Protein AF-A0A8C5ST90-F1 (afdb_monomer)

Structure (mmCIF, N/CA/C/O backbone):
data_AF-A0A8C5ST90-F1
#
_entry.id   AF-A0A8C5ST90-F1
#
loop_
_atom_site.group_PDB
_atom_site.id
_atom_site.type_symbol
_atom_site.label_atom_id
_atom_site.label_alt_id
_atom_site.label_comp_id
_atom_site.label_asym_id
_atom_site.label_entity_id
_atom_site.label_seq_id
_atom_site.pdbx_PDB_ins_code
_atom_site.Cartn_x
_atom_site.Cartn_y
_atom_site.Cartn_z
_atom_site.occupancy
_atom_site.B_iso_or_equiv
_atom_site.auth_seq_id
_atom_site.auth_comp_id
_atom_site.auth_asym_id
_atom_site.auth_atom_id
_atom_site.pdbx_PDB_model_num
ATOM 1 N N . ALA A 1 1 ? 6.953 10.277 -16.068 1.00 45.72 1 ALA A N 1
ATOM 2 C CA . ALA A 1 1 ? 5.740 10.597 -15.293 1.00 45.72 1 ALA A CA 1
ATOM 3 C C . ALA A 1 1 ? 5.396 9.363 -14.480 1.00 45.72 1 ALA A C 1
ATOM 5 O O . ALA A 1 1 ? 5.316 8.295 -15.072 1.00 45.72 1 ALA A O 1
ATOM 6 N N . LEU A 1 2 ? 5.301 9.477 -13.156 1.00 61.19 2 LEU A N 1
ATOM 7 C CA . LEU A 1 2 ? 4.827 8.375 -12.318 1.00 61.19 2 LEU A CA 1
ATOM 8 C C . LEU A 1 2 ? 3.315 8.252 -12.521 1.00 61.19 2 LEU A C 1
ATOM 10 O O . LEU A 1 2 ? 2.593 9.230 -12.324 1.00 61.19 2 LEU A O 1
ATOM 14 N N . ILE A 1 3 ? 2.860 7.090 -12.988 1.00 80.94 3 ILE A N 1
ATOM 15 C CA . ILE A 1 3 ? 1.435 6.790 -13.109 1.00 80.94 3 ILE A CA 1
ATOM 16 C C . ILE A 1 3 ? 0.928 6.341 -11.739 1.00 80.94 3 ILE A C 1
ATOM 18 O O . ILE A 1 3 ? 1.506 5.452 -11.115 1.00 80.94 3 ILE A O 1
ATOM 22 N N . GLY A 1 4 ? -0.112 7.006 -11.240 1.00 81.62 4 GLY A N 1
ATOM 23 C CA . GLY A 1 4 ? -0.781 6.574 -10.018 1.00 81.62 4 GLY A CA 1
ATOM 24 C C . GLY A 1 4 ? -1.570 5.297 -10.278 1.00 81.62 4 GLY A C 1
ATOM 25 O O . GLY A 1 4 ? -2.143 5.143 -11.358 1.00 81.62 4 GLY A O 1
ATOM 26 N N . CYS A 1 5 ? -1.599 4.400 -9.300 1.00 88.88 5 CYS A N 1
ATOM 27 C CA . CYS A 1 5 ? -2.421 3.196 -9.378 1.00 88.88 5 CYS A CA 1
ATOM 28 C C . CYS A 1 5 ? -3.923 3.528 -9.404 1.00 88.88 5 CYS A C 1
ATOM 30 O O . CYS A 1 5 ? -4.362 4.580 -8.913 1.00 88.88 5 CYS A O 1
ATOM 32 N N . ILE A 1 6 ? -4.706 2.614 -9.981 1.00 89.19 6 ILE A N 1
ATOM 33 C CA . ILE A 1 6 ? -6.153 2.715 -10.170 1.00 89.19 6 ILE A CA 1
ATOM 34 C C . ILE A 1 6 ? -6.830 3.056 -8.838 1.00 89.19 6 ILE A C 1
ATOM 36 O O . ILE A 1 6 ? -6.520 2.504 -7.780 1.00 89.19 6 ILE A O 1
ATOM 40 N N . SER A 1 7 ? -7.772 3.996 -8.893 1.00 91.81 7 SER A N 1
ATOM 41 C CA . SER A 1 7 ? -8.598 4.339 -7.740 1.00 91.81 7 SER A CA 1
ATOM 42 C C . SER A 1 7 ? -9.618 3.237 -7.451 1.00 91.81 7 SER A C 1
ATOM 44 O O . SER A 1 7 ? -10.233 2.682 -8.361 1.00 91.81 7 SER A O 1
ATOM 46 N N . CYS A 1 8 ? -9.828 2.948 -6.173 1.00 92.44 8 CYS A N 1
ATOM 47 C CA . CYS A 1 8 ? -10.665 1.847 -5.708 1.00 92.44 8 CYS A CA 1
ATOM 48 C C . CYS A 1 8 ? -11.459 2.234 -4.449 1.00 92.44 8 CYS A C 1
ATOM 50 O O . CYS A 1 8 ? -11.298 3.323 -3.886 1.00 92.44 8 CYS A O 1
ATOM 52 N N . GLY A 1 9 ? -12.336 1.333 -4.003 1.00 89.69 9 GLY A N 1
ATOM 53 C CA . GLY A 1 9 ? -13.108 1.521 -2.778 1.00 89.69 9 GLY A CA 1
ATOM 54 C C . GLY A 1 9 ? -14.272 2.510 -2.876 1.00 89.69 9 GLY A C 1
ATOM 55 O O . GLY A 1 9 ? -14.571 3.059 -3.944 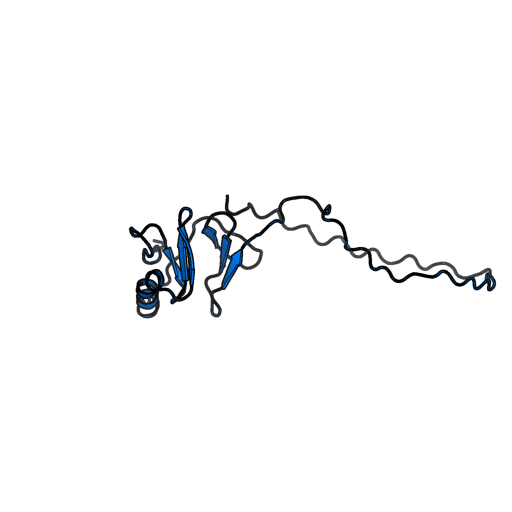1.00 89.69 9 GLY A O 1
ATOM 56 N N . PRO A 1 10 ? -14.975 2.736 -1.753 1.00 88.69 10 PRO A N 1
ATOM 57 C CA . PRO A 1 10 ? -16.155 3.584 -1.712 1.00 88.69 10 PRO A CA 1
ATOM 58 C C . PRO A 1 10 ? -15.818 4.992 -2.200 1.00 88.69 10 PRO A C 1
ATOM 60 O O . PRO A 1 10 ? -14.886 5.633 -1.710 1.00 88.69 10 PRO A O 1
ATOM 63 N N . ARG A 1 11 ? -16.592 5.488 -3.171 1.00 87.69 11 ARG A N 1
ATOM 64 C CA . ARG A 1 11 ? -16.407 6.820 -3.775 1.00 87.69 11 ARG A CA 1
ATOM 65 C C . ARG A 1 11 ? -15.025 7.032 -4.421 1.00 87.69 11 ARG A C 1
ATOM 67 O O . ARG A 1 11 ? -14.632 8.184 -4.585 1.00 87.69 11 ARG A O 1
ATOM 74 N N . ASN A 1 12 ? -14.313 5.960 -4.790 1.00 88.56 12 ASN A N 1
ATOM 75 C CA . ASN A 1 12 ? -12.965 6.004 -5.374 1.00 88.56 12 ASN A CA 1
ATOM 76 C C . ASN A 1 12 ? -11.948 6.764 -4.502 1.00 88.56 12 ASN A C 1
ATOM 78 O O . ASN A 1 12 ? -11.079 7.460 -5.021 1.00 88.56 12 ASN A O 1
ATOM 82 N N . ARG A 1 13 ? -12.094 6.680 -3.172 1.00 88.38 13 ARG A N 1
ATOM 83 C CA . ARG A 1 13 ? -11.202 7.358 -2.213 1.00 88.38 13 ARG A CA 1
ATOM 84 C C . ARG A 1 13 ? -9.961 6.542 -1.837 1.00 88.38 13 ARG A C 1
ATOM 86 O O . ARG A 1 13 ? -9.146 7.025 -1.059 1.00 88.38 13 ARG A O 1
ATOM 93 N N . GLY A 1 14 ? -9.828 5.321 -2.346 1.00 90.25 14 GLY A N 1
ATOM 94 C CA . GLY A 1 14 ? -8.648 4.483 -2.162 1.00 90.25 14 GLY A CA 1
ATOM 95 C C . GLY A 1 14 ? -7.827 4.344 -3.440 1.00 90.25 14 GLY A C 1
ATOM 96 O O . GLY A 1 14 ? -8.272 4.712 -4.528 1.00 90.25 14 GLY A O 1
ATOM 97 N N . HIS A 1 15 ? -6.645 3.760 -3.295 1.00 91.50 15 HIS A N 1
ATOM 98 C CA . HIS A 1 15 ? -5.769 3.338 -4.380 1.00 91.50 15 HIS A CA 1
ATOM 99 C C . HIS A 1 15 ? -5.372 1.876 -4.207 1.00 91.50 15 HIS A C 1
ATOM 101 O O . HIS A 1 15 ? -5.335 1.347 -3.090 1.00 91.50 15 HIS A O 1
ATOM 107 N N . CYS A 1 16 ? -5.098 1.220 -5.326 1.00 90.94 16 CYS A N 1
ATOM 108 C CA . CYS A 1 16 ? -4.712 -0.178 -5.349 1.00 90.94 16 CYS A CA 1
ATOM 109 C C . CYS A 1 16 ? -3.255 -0.361 -4.906 1.00 90.94 16 CYS A C 1
ATOM 111 O O . CYS A 1 16 ? -2.348 0.293 -5.413 1.00 90.94 16 CYS A O 1
ATOM 113 N N . PHE A 1 17 ? -3.031 -1.250 -3.938 1.00 89.12 17 PHE A N 1
ATOM 114 C CA . PHE A 1 17 ? -1.699 -1.657 -3.455 1.00 89.12 17 PHE A CA 1
ATOM 115 C C . PHE A 1 17 ? -1.425 -3.132 -3.798 1.00 89.12 17 PHE A C 1
ATOM 117 O O . PHE A 1 17 ? -0.663 -3.818 -3.117 1.00 89.12 17 PHE A O 1
ATOM 124 N N . GLY A 1 18 ? -2.106 -3.646 -4.820 1.00 87.94 18 GLY A N 1
ATOM 125 C CA . GLY A 1 18 ? -2.056 -5.029 -5.272 1.00 87.94 18 GLY A CA 1
ATOM 126 C C . GLY A 1 18 ? -3.407 -5.477 -5.836 1.00 87.94 18 GLY A C 1
ATOM 127 O O . GLY A 1 18 ? -4.427 -4.837 -5.582 1.00 87.94 18 GLY A O 1
ATOM 128 N N . PRO A 1 19 ? -3.464 -6.620 -6.543 1.00 87.94 19 PRO A N 1
ATOM 129 C CA . PRO A 1 19 ? -4.649 -7.044 -7.297 1.00 87.94 19 PRO A CA 1
ATOM 130 C C . PRO A 1 19 ? -5.892 -7.293 -6.431 1.00 87.94 19 PRO A C 1
ATOM 132 O O . PRO A 1 19 ? -7.005 -7.250 -6.939 1.00 87.94 19 PRO A O 1
ATOM 135 N N . ASN A 1 20 ? -5.713 -7.543 -5.131 1.00 89.88 20 ASN A N 1
ATOM 136 C CA . ASN A 1 20 ? -6.798 -7.769 -4.172 1.00 89.88 20 ASN A CA 1
ATOM 137 C C . ASN A 1 20 ? -6.668 -6.861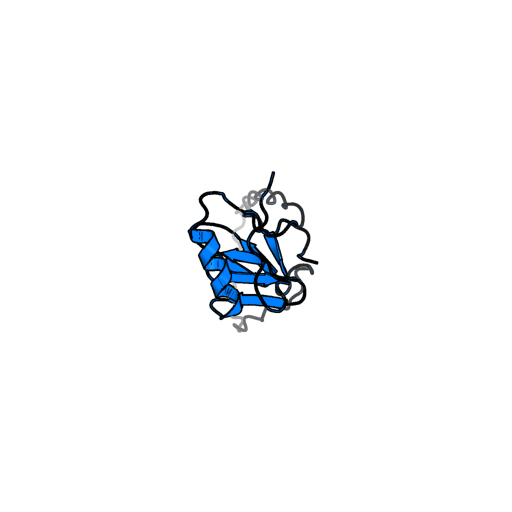 -2.937 1.00 89.88 20 ASN A C 1
ATOM 139 O O . ASN A 1 20 ? -7.101 -7.245 -1.851 1.00 89.88 20 ASN A O 1
ATOM 143 N N . ILE A 1 21 ? -6.021 -5.698 -3.076 1.00 90.00 21 ILE A N 1
ATOM 144 C CA . ILE A 1 21 ? -5.750 -4.776 -1.965 1.00 90.00 21 ILE A CA 1
ATOM 145 C C . ILE A 1 21 ? -6.105 -3.353 -2.384 1.00 90.00 21 ILE A C 1
ATOM 147 O O . ILE A 1 21 ? -5.506 -2.803 -3.305 1.00 90.00 21 ILE A O 1
ATOM 151 N N . CYS A 1 22 ? -7.035 -2.740 -1.659 1.00 91.44 22 CYS A N 1
ATOM 152 C CA . CYS A 1 22 ? -7.432 -1.350 -1.849 1.00 91.44 22 CYS A CA 1
ATOM 153 C C . CYS A 1 22 ? -7.300 -0.596 -0.533 1.00 91.44 22 CYS A C 1
ATOM 155 O O . CYS A 1 22 ? -7.910 -1.005 0.450 1.00 91.44 22 CYS A O 1
ATOM 157 N N . CYS A 1 23 ? -6.566 0.511 -0.506 1.00 91.12 23 CYS A N 1
ATOM 158 C CA . CYS A 1 23 ? -6.368 1.282 0.718 1.00 91.12 23 CYS A CA 1
ATOM 159 C C . CYS A 1 23 ? -6.588 2.774 0.498 1.00 91.12 23 CYS A C 1
ATOM 161 O O . CYS A 1 23 ? -6.239 3.312 -0.551 1.00 91.12 23 CYS A O 1
ATOM 163 N N . GLY A 1 24 ? -7.140 3.449 1.501 1.00 89.06 24 GLY A N 1
ATOM 164 C CA . GLY A 1 24 ? -7.282 4.898 1.527 1.00 89.06 24 GLY A CA 1
ATOM 165 C C . GLY A 1 24 ? -7.251 5.423 2.955 1.00 89.06 24 GLY A C 1
ATOM 166 O O . GLY A 1 24 ? -7.702 4.758 3.882 1.00 89.06 24 GLY A O 1
ATOM 167 N N . GLU A 1 25 ? -6.749 6.640 3.127 1.00 84.75 25 GLU A N 1
ATOM 168 C CA . GLU A 1 25 ? -6.534 7.266 4.436 1.00 84.75 25 GLU A CA 1
ATOM 169 C C . GLU A 1 25 ? -7.797 7.298 5.311 1.00 84.75 25 GLU A C 1
ATOM 171 O O . GLU A 1 25 ? -7.749 6.929 6.479 1.00 84.75 25 GLU A O 1
ATOM 176 N N . GLU A 1 26 ? -8.947 7.633 4.722 1.00 83.81 26 GLU A N 1
ATOM 177 C CA . GLU A 1 26 ? -10.239 7.693 5.423 1.00 83.81 26 GLU A CA 1
ATOM 178 C C . GLU A 1 26 ? -11.001 6.357 5.444 1.00 83.81 26 GLU A C 1
ATOM 180 O O . GLU A 1 26 ? -12.015 6.229 6.128 1.00 83.81 26 GLU A O 1
ATOM 185 N N . LEU A 1 27 ? -10.563 5.382 4.644 1.00 85.12 27 LEU A N 1
ATOM 186 C CA . LEU A 1 27 ? -11.272 4.121 4.417 1.00 85.12 27 LEU A CA 1
ATOM 187 C C . LEU A 1 27 ? -10.636 2.943 5.168 1.00 85.12 27 LEU A C 1
ATOM 189 O O . LEU A 1 27 ? -11.295 1.927 5.376 1.00 85.12 27 LEU A O 1
ATOM 193 N N . GLY A 1 28 ? -9.356 3.059 5.530 1.00 87.06 28 GLY A N 1
ATOM 194 C CA . GLY A 1 28 ? -8.529 1.924 5.924 1.00 87.06 28 GLY A CA 1
ATOM 195 C C . GLY A 1 28 ? -8.104 1.101 4.706 1.00 87.06 28 GLY A C 1
ATOM 196 O O . GLY A 1 28 ? -7.893 1.643 3.620 1.00 87.06 28 GLY A O 1
ATOM 197 N N . CYS A 1 29 ? -7.977 -0.213 4.882 1.00 89.81 29 CYS A N 1
ATOM 198 C CA . CYS A 1 29 ? -7.636 -1.142 3.809 1.00 89.81 29 CYS A CA 1
ATOM 199 C C . CYS A 1 29 ? -8.677 -2.254 3.677 1.00 89.81 29 CYS A C 1
ATOM 201 O O . CYS A 1 29 ? -9.098 -2.861 4.660 1.00 89.81 29 CYS A O 1
ATOM 203 N N . PHE A 1 30 ? -9.025 -2.561 2.435 1.00 89.62 30 PHE A N 1
ATOM 204 C CA . PHE A 1 30 ? -9.867 -3.673 2.035 1.00 89.62 30 PHE A CA 1
ATOM 205 C C . PHE A 1 30 ? -9.023 -4.759 1.371 1.00 89.62 30 PHE A C 1
ATOM 207 O O . PHE A 1 30 ? -8.169 -4.468 0.528 1.00 89.62 30 PHE A O 1
ATOM 214 N N . PHE A 1 31 ? -9.300 -6.014 1.724 1.00 90.44 31 PHE A N 1
ATOM 215 C CA . PHE A 1 31 ? -8.583 -7.189 1.234 1.00 90.44 31 PHE A CA 1
ATOM 216 C C . PHE A 1 31 ? -9.575 -8.188 0.642 1.00 90.44 31 PHE A C 1
ATOM 218 O O . PHE A 1 31 ? -10.421 -8.714 1.362 1.00 90.44 31 PHE A O 1
ATOM 225 N N . GLY A 1 32 ? -9.481 -8.451 -0.662 1.00 88.56 32 GLY A N 1
ATOM 226 C CA . GLY A 1 32 ? -10.319 -9.445 -1.342 1.00 88.56 32 GLY A CA 1
ATOM 227 C C . GLY A 1 32 ? -11.826 -9.166 -1.281 1.00 88.56 32 GLY A C 1
ATOM 228 O O . GLY A 1 32 ? -12.625 -10.099 -1.314 1.00 88.56 32 GLY A O 1
ATOM 229 N N . THR A 1 33 ? -12.224 -7.898 -1.167 1.00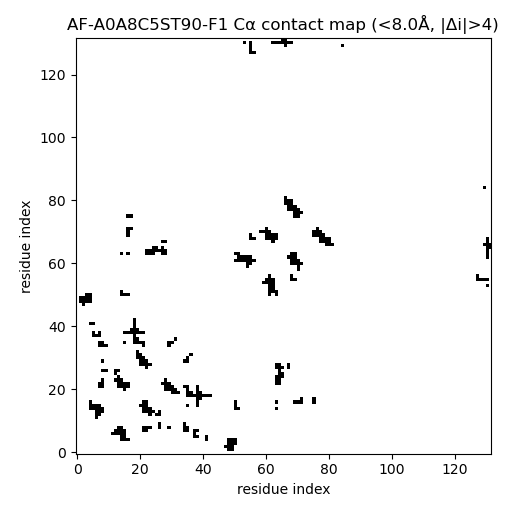 89.38 33 THR A N 1
ATOM 230 C CA . THR A 1 33 ? -13.633 -7.478 -1.154 1.00 89.38 33 THR A CA 1
ATOM 231 C C . THR A 1 33 ? -14.062 -6.929 -2.518 1.00 89.38 33 THR A C 1
ATOM 233 O O . THR A 1 33 ? -13.237 -6.769 -3.424 1.00 89.38 33 THR A O 1
ATOM 236 N N . ALA A 1 34 ? -15.348 -6.593 -2.675 1.00 89.56 34 ALA A N 1
ATOM 237 C CA . ALA A 1 34 ? -15.883 -6.017 -3.913 1.00 89.56 34 ALA A CA 1
ATOM 238 C C . ALA A 1 34 ? -15.143 -4.727 -4.324 1.00 89.56 34 ALA A C 1
ATOM 240 O O . ALA A 1 34 ? -14.914 -4.478 -5.506 1.00 89.56 34 ALA A O 1
ATOM 241 N N . GLU A 1 35 ? -14.692 -3.952 -3.339 1.00 87.94 35 GLU A N 1
ATOM 242 C CA . GLU A 1 35 ? -13.907 -2.726 -3.492 1.00 87.94 35 GLU A CA 1
ATOM 243 C C . GLU A 1 35 ? -12.555 -2.953 -4.181 1.00 87.94 35 GLU A C 1
ATOM 245 O O . GLU A 1 35 ? -12.032 -2.038 -4.818 1.00 87.94 35 GLU A O 1
ATOM 250 N N . THR A 1 36 ? -11.998 -4.163 -4.065 1.00 90.75 36 THR A N 1
ATOM 251 C CA . THR A 1 36 ? -10.690 -4.532 -4.623 1.00 90.75 36 THR A CA 1
ATOM 252 C C . THR A 1 36 ? -10.764 -5.099 -6.038 1.00 90.75 36 THR A C 1
ATOM 254 O O . THR A 1 36 ? -9.733 -5.215 -6.691 1.00 90.75 36 THR A O 1
ATOM 257 N N . LEU A 1 37 ? -11.962 -5.389 -6.564 1.00 90.31 37 LEU A N 1
ATOM 258 C CA . LEU A 1 37 ? -12.123 -5.978 -7.902 1.00 90.31 37 LEU A CA 1
ATOM 259 C C . LEU A 1 37 ? -11.532 -5.096 -9.009 1.00 90.31 37 LEU A C 1
ATOM 261 O O . LEU A 1 37 ? -10.983 -5.608 -9.981 1.00 90.31 37 LEU A O 1
ATOM 265 N N . ARG A 1 38 ? -11.583 -3.768 -8.840 1.00 89.50 38 ARG A N 1
ATOM 266 C CA . ARG A 1 38 ? -10.958 -2.817 -9.774 1.00 89.50 38 ARG A CA 1
ATOM 267 C C . ARG A 1 38 ? -9.436 -2.942 -9.819 1.00 89.50 38 ARG A C 1
ATOM 269 O O . ARG A 1 38 ? -8.850 -2.656 -10.854 1.00 89.50 38 ARG A O 1
ATOM 276 N N . CYS A 1 39 ? -8.803 -3.393 -8.739 1.00 90.25 39 CYS A N 1
ATOM 277 C CA . CYS A 1 39 ? -7.350 -3.522 -8.663 1.00 90.25 39 CYS A CA 1
ATOM 278 C C . CYS A 1 39 ? -6.807 -4.686 -9.496 1.00 90.25 39 CYS A C 1
ATOM 280 O O . CYS A 1 39 ? -5.647 -4.669 -9.890 1.00 90.25 39 CYS A O 1
ATOM 282 N N . GLN A 1 40 ? -7.639 -5.672 -9.842 1.00 90.06 40 GLN A N 1
ATOM 283 C CA . GLN A 1 40 ? -7.239 -6.732 -10.773 1.00 90.06 40 GLN A CA 1
ATOM 284 C C . GLN A 1 40 ? -6.978 -6.193 -12.181 1.00 90.06 40 GLN A C 1
ATOM 286 O O . GLN A 1 40 ? -6.195 -6.780 -12.924 1.00 90.06 40 GLN A O 1
ATOM 291 N N . GLU A 1 41 ? -7.593 -5.063 -12.537 1.00 88.44 41 GLU A N 1
ATOM 292 C CA . GLU A 1 41 ? -7.388 -4.420 -13.833 1.00 88.44 41 GLU A CA 1
ATOM 293 C C . GLU A 1 41 ? -5.939 -3.934 -14.004 1.00 88.44 41 GLU A C 1
ATOM 295 O O . GLU A 1 41 ? -5.407 -3.961 -15.112 1.00 88.44 41 GLU A O 1
ATOM 300 N N . GLU A 1 42 ? -5.246 -3.619 -12.904 1.00 85.75 42 GLU A N 1
ATOM 301 C CA . GLU A 1 42 ? -3.822 -3.259 -12.928 1.00 85.75 42 GLU A CA 1
ATOM 302 C C . GLU A 1 42 ? -2.918 -4.402 -13.376 1.00 85.75 42 GLU A C 1
ATOM 304 O O . GLU A 1 42 ? -1.873 -4.155 -13.967 1.00 85.75 42 GLU A O 1
ATOM 309 N N . ASN A 1 43 ? -3.330 -5.655 -13.169 1.00 83.81 43 ASN A N 1
ATOM 310 C CA . ASN A 1 43 ? -2.557 -6.819 -13.595 1.00 83.81 43 ASN A CA 1
ATOM 311 C C . ASN A 1 43 ? -2.458 -6.934 -15.129 1.00 83.81 43 ASN A C 1
ATOM 313 O O . ASN A 1 43 ? -1.603 -7.647 -15.648 1.00 83.81 43 ASN A O 1
ATOM 317 N N . PHE A 1 44 ? -3.337 -6.241 -15.859 1.00 84.69 44 PHE A N 1
ATOM 318 C CA . PHE A 1 44 ? -3.332 -6.194 -17.320 1.00 84.69 44 PHE A CA 1
ATOM 319 C C . PHE A 1 44 ? -2.612 -4.959 -17.872 1.00 84.69 44 PHE A C 1
ATOM 321 O O . PHE A 1 44 ? -2.440 -4.844 -19.088 1.00 84.69 44 PHE A O 1
ATOM 328 N N . LEU A 1 45 ? -2.176 -4.038 -17.006 1.00 81.19 45 LEU A N 1
ATOM 329 C CA . LEU A 1 45 ? -1.434 -2.854 -17.414 1.00 81.19 45 LEU A CA 1
ATOM 330 C C . LEU A 1 45 ? 0.068 -3.180 -17.469 1.00 81.19 45 LEU A C 1
ATOM 332 O O . LEU A 1 45 ? 0.659 -3.541 -16.455 1.00 81.19 45 LEU A O 1
ATOM 336 N N . PRO A 1 46 ? 0.731 -3.024 -18.631 1.00 77.81 46 PRO A N 1
ATOM 337 C CA . PRO A 1 46 ? 2.159 -3.324 -18.763 1.00 77.81 46 PRO A CA 1
ATOM 338 C C . PRO A 1 46 ? 3.056 -2.302 -18.046 1.00 77.81 46 PRO A C 1
ATOM 340 O O . PRO A 1 46 ? 4.253 -2.532 -17.886 1.00 77.81 46 PRO A O 1
ATOM 343 N N . THR A 1 47 ? 2.505 -1.153 -17.646 1.00 78.56 47 THR A N 1
ATOM 344 C CA . THR A 1 47 ? 3.235 -0.079 -16.970 1.00 78.56 47 THR A CA 1
ATOM 345 C C . THR A 1 47 ? 3.091 -0.184 -15.453 1.00 78.56 47 THR A C 1
ATOM 347 O O . THR A 1 47 ? 1.956 -0.162 -14.972 1.00 78.56 47 THR A O 1
ATOM 350 N N . PRO A 1 48 ? 4.199 -0.214 -14.690 1.00 78.31 48 PRO A N 1
ATOM 351 C CA . PRO A 1 48 ? 4.133 -0.196 -13.236 1.00 78.31 48 PRO A CA 1
ATOM 352 C C . PRO A 1 48 ? 3.545 1.131 -12.750 1.00 78.31 48 PRO A C 1
ATOM 354 O O . PRO A 1 48 ? 3.939 2.201 -13.222 1.00 78.31 48 PRO A O 1
ATOM 357 N N . CYS A 1 49 ? 2.616 1.049 -11.804 1.00 84.44 49 CYS A N 1
ATOM 358 C CA . CYS A 1 49 ? 2.044 2.193 -11.111 1.00 84.44 49 CYS A CA 1
ATOM 359 C C . CYS A 1 49 ? 2.631 2.323 -9.705 1.00 84.44 49 CYS A C 1
ATOM 361 O O . CYS A 1 49 ? 3.149 1.355 -9.144 1.00 84.44 49 CYS A O 1
ATOM 363 N N . GLU A 1 50 ? 2.537 3.521 -9.134 1.00 82.19 50 GLU A N 1
ATOM 364 C CA . GLU A 1 50 ? 2.945 3.768 -7.756 1.00 82.19 50 GLU A CA 1
ATOM 365 C C . GLU A 1 50 ? 1.765 4.250 -6.916 1.00 82.19 50 GLU A C 1
ATOM 367 O O . GLU A 1 50 ? 0.994 5.131 -7.313 1.00 82.19 50 GLU A O 1
ATOM 372 N N . SER A 1 51 ? 1.642 3.638 -5.741 1.00 79.62 51 SER A N 1
ATOM 373 C CA . SER A 1 51 ? 0.598 3.893 -4.758 1.00 79.62 51 SER A CA 1
ATOM 374 C C . SER A 1 51 ? 1.216 4.380 -3.460 1.00 79.62 51 SER A C 1
ATOM 376 O O . SER A 1 51 ? 2.169 3.796 -2.949 1.00 79.62 51 SER A O 1
ATOM 378 N N . GLY A 1 52 ? 0.635 5.443 -2.902 1.00 78.12 52 GLY A N 1
ATOM 379 C CA . GLY A 1 52 ? 1.164 6.113 -1.718 1.00 78.12 52 GLY A CA 1
ATOM 380 C C . GLY A 1 52 ? 2.366 7.010 -2.037 1.00 78.12 52 GLY A C 1
ATOM 381 O O . GLY A 1 52 ? 3.154 6.756 -2.938 1.00 78.12 52 GLY A O 1
ATOM 382 N N . ARG A 1 53 ? 2.490 8.121 -1.305 1.00 73.38 53 ARG A N 1
ATOM 383 C CA . ARG A 1 53 ? 3.577 9.108 -1.498 1.00 73.38 53 ARG A CA 1
ATOM 384 C C . ARG A 1 53 ? 4.614 9.088 -0.381 1.00 73.38 53 ARG A C 1
ATOM 386 O O . ARG A 1 53 ? 5.663 9.714 -0.498 1.00 73.38 53 ARG A O 1
ATOM 393 N N . LYS A 1 54 ? 4.289 8.424 0.728 1.00 82.81 54 LYS A N 1
ATOM 394 C CA . LYS A 1 54 ? 5.077 8.436 1.957 1.00 82.81 54 LYS A CA 1
ATOM 395 C C . LYS A 1 54 ? 5.660 7.041 2.172 1.00 82.81 54 LYS A C 1
ATOM 397 O O . LYS A 1 54 ? 4.883 6.117 2.408 1.00 82.81 54 LYS A O 1
ATOM 402 N N . PRO A 1 55 ? 6.984 6.861 2.050 1.00 83.19 55 PRO A N 1
ATOM 403 C CA . PRO A 1 55 ? 7.608 5.569 2.286 1.00 83.19 55 PRO A CA 1
ATOM 404 C C . PRO A 1 55 ? 7.523 5.189 3.769 1.00 83.19 55 PRO A C 1
ATOM 406 O O . PRO A 1 55 ? 7.603 6.045 4.651 1.00 83.19 55 PRO A O 1
ATOM 409 N N . CYS A 1 56 ? 7.389 3.897 4.041 1.00 84.56 56 CYS A N 1
ATOM 410 C CA . CYS A 1 56 ? 7.340 3.300 5.369 1.00 84.56 56 CYS A CA 1
ATOM 411 C C . CYS A 1 56 ? 8.004 1.914 5.356 1.00 84.56 56 CYS A C 1
ATOM 413 O O . CYS A 1 56 ? 8.020 1.208 4.348 1.00 84.56 56 CYS A O 1
ATOM 415 N N . GLY A 1 57 ? 8.541 1.478 6.494 1.00 77.25 57 GLY A N 1
ATOM 416 C CA . GLY A 1 57 ? 9.239 0.193 6.588 1.00 77.25 57 GLY A CA 1
ATOM 417 C C . GLY A 1 57 ? 10.647 0.208 5.965 1.00 77.25 57 GLY A C 1
ATOM 418 O O . GLY A 1 57 ? 10.995 1.041 5.135 1.00 77.25 57 GLY A O 1
ATOM 419 N N . GLY A 1 58 ? 11.513 -0.719 6.389 1.00 67.12 58 GLY A N 1
ATOM 420 C CA . GLY A 1 58 ? 12.881 -0.869 5.856 1.00 67.12 58 GLY A CA 1
ATOM 421 C C . GLY A 1 58 ? 12.968 -1.469 4.449 1.00 67.12 58 GLY A C 1
ATOM 422 O O . GLY A 1 58 ? 14.039 -1.456 3.859 1.00 67.12 58 GLY A O 1
ATOM 423 N N . ASN A 1 59 ? 11.852 -1.974 3.913 1.00 70.19 59 ASN A N 1
ATOM 424 C CA . ASN A 1 59 ? 11.804 -2.775 2.684 1.00 70.19 59 ASN A CA 1
ATOM 425 C C . ASN A 1 59 ? 11.136 -2.048 1.502 1.00 70.19 59 ASN A C 1
ATOM 427 O O . ASN A 1 59 ? 10.656 -2.711 0.591 1.00 70.19 59 ASN A O 1
ATOM 431 N N . GLY A 1 60 ? 11.061 -0.712 1.525 1.00 77.06 60 GLY A N 1
ATOM 432 C CA . GLY A 1 60 ? 10.443 0.056 0.437 1.00 77.06 60 GLY A CA 1
ATOM 433 C C . GLY A 1 60 ? 8.916 -0.046 0.392 1.00 77.06 60 GLY A C 1
ATOM 434 O O . GLY A 1 60 ? 8.350 -0.095 -0.690 1.00 77.06 60 GLY A O 1
ATOM 435 N N . GLY A 1 61 ? 8.258 -0.102 1.556 1.00 84.56 61 GLY A N 1
ATOM 436 C CA . GLY A 1 61 ? 6.801 0.006 1.641 1.00 84.56 61 GLY A CA 1
ATOM 437 C C . GLY A 1 61 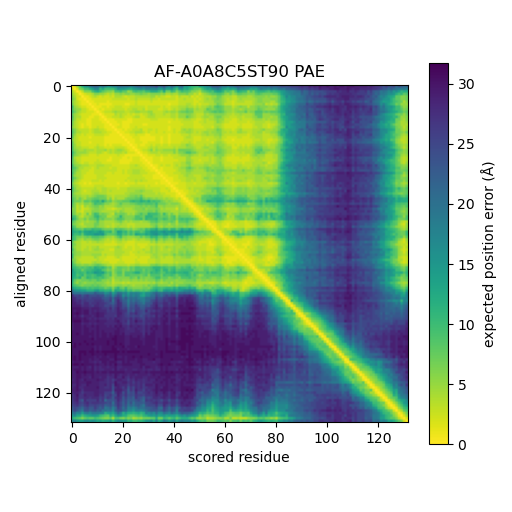? 6.330 1.458 1.561 1.00 84.56 61 GLY A C 1
ATOM 438 O O . GLY A 1 61 ? 7.117 2.395 1.709 1.00 84.56 61 GLY A O 1
ATOM 439 N N . MET A 1 62 ? 5.031 1.646 1.351 1.00 86.44 62 MET A N 1
ATOM 440 C CA . MET A 1 62 ? 4.363 2.937 1.231 1.00 86.44 62 MET A CA 1
ATOM 441 C C . MET A 1 62 ? 3.137 2.981 2.141 1.00 86.44 62 MET A C 1
ATOM 443 O O . MET A 1 62 ? 2.424 1.993 2.333 1.00 86.44 62 MET A O 1
ATOM 447 N N . CYS A 1 63 ? 2.903 4.146 2.735 1.00 87.00 63 CYS A N 1
ATOM 448 C CA . CYS A 1 63 ? 1.748 4.386 3.580 1.00 87.00 63 CYS A CA 1
ATOM 449 C C . CYS A 1 63 ? 0.473 4.336 2.747 1.00 87.00 63 CYS A C 1
ATOM 451 O O . CYS A 1 63 ? 0.324 5.090 1.782 1.00 87.00 63 CYS A O 1
ATOM 453 N N . ALA A 1 64 ? -0.433 3.456 3.153 1.00 87.88 64 ALA A N 1
ATOM 454 C CA . ALA A 1 64 ? -1.664 3.173 2.431 1.00 87.88 64 ALA A CA 1
ATOM 455 C C . ALA A 1 64 ? -2.898 3.747 3.138 1.00 87.88 64 ALA A C 1
ATOM 457 O O . ALA A 1 64 ? -3.842 4.189 2.487 1.00 87.88 64 ALA A O 1
ATOM 458 N N . ALA A 1 65 ? -2.855 3.787 4.470 1.00 86.38 65 ALA A N 1
ATOM 459 C CA . ALA A 1 65 ? -3.816 4.470 5.323 1.00 86.38 65 ALA A CA 1
ATOM 460 C C . ALA A 1 65 ? -3.138 4.888 6.639 1.00 86.38 65 ALA A C 1
ATOM 462 O O . ALA A 1 65 ? -1.963 4.572 6.867 1.00 86.38 65 ALA A O 1
ATOM 463 N N . SER A 1 66 ? -3.865 5.582 7.517 1.00 84.38 66 SER A N 1
ATOM 464 C CA . SER A 1 66 ? -3.354 5.971 8.833 1.00 84.38 66 SER A CA 1
ATOM 465 C C . SER A 1 66 ? -2.927 4.737 9.632 1.00 84.38 66 SER A C 1
ATOM 467 O O . SER A 1 66 ? -3.718 3.837 9.894 1.00 84.38 66 SER A O 1
ATOM 469 N N . GLY A 1 67 ? -1.646 4.674 9.988 1.00 84.12 67 GLY A N 1
ATOM 470 C CA . GLY A 1 67 ? -1.055 3.534 10.680 1.00 84.12 67 GLY A CA 1
ATOM 471 C C . GLY A 1 67 ? -0.895 2.267 9.834 1.00 84.12 67 GLY A C 1
ATOM 472 O O . GLY A 1 67 ? -0.503 1.255 10.396 1.00 84.12 67 GLY A O 1
ATOM 473 N N . ILE A 1 68 ? -1.131 2.275 8.516 1.00 85.50 68 ILE A N 1
ATOM 474 C CA . ILE A 1 68 ? -0.991 1.077 7.668 1.00 85.50 68 ILE A CA 1
ATOM 475 C C . ILE A 1 68 ? 0.116 1.269 6.632 1.00 85.50 68 ILE A C 1
ATOM 477 O O . ILE A 1 68 ? 0.082 2.191 5.815 1.00 85.50 68 ILE A O 1
ATOM 481 N N . CYS A 1 69 ? 1.083 0.351 6.646 1.00 86.94 69 CYS A N 1
ATOM 482 C CA . CYS A 1 69 ? 2.193 0.309 5.703 1.00 86.94 69 CYS A CA 1
ATOM 483 C C . CYS A 1 69 ? 2.046 -0.889 4.761 1.00 86.94 69 CYS A C 1
ATOM 485 O O . CYS A 1 69 ? 2.035 -2.032 5.228 1.00 86.94 69 CYS A O 1
ATOM 487 N N . CYS A 1 70 ? 1.964 -0.639 3.454 1.00 86.56 70 CYS A N 1
ATOM 488 C CA . CYS A 1 70 ? 1.807 -1.672 2.432 1.00 86.56 70 CYS A CA 1
ATOM 489 C C . CYS A 1 70 ? 3.013 -1.722 1.499 1.00 86.56 70 CYS A C 1
ATOM 491 O O . CYS A 1 70 ? 3.560 -0.692 1.122 1.00 86.56 70 CYS A O 1
ATOM 493 N N . ASN A 1 71 ? 3.427 -2.923 1.109 1.00 82.19 71 ASN A N 1
ATOM 494 C CA . ASN A 1 71 ? 4.493 -3.130 0.136 1.00 82.19 71 ASN A CA 1
ATOM 495 C C . ASN A 1 71 ? 3.927 -3.640 -1.191 1.00 82.19 71 ASN A C 1
ATOM 497 O O . ASN A 1 71 ? 3.125 -4.577 -1.189 1.00 82.19 71 ASN A O 1
ATOM 501 N N . HIS A 1 72 ? 4.402 -3.073 -2.302 1.00 72.75 72 HIS A N 1
ATOM 502 C CA . HIS A 1 72 ? 4.096 -3.535 -3.652 1.00 72.75 72 HIS A CA 1
ATOM 503 C C . HIS A 1 72 ? 5.265 -4.397 -4.152 1.00 72.75 72 HIS A C 1
ATOM 505 O O . HIS A 1 72 ? 6.371 -3.913 -4.365 1.00 72.75 72 HIS A O 1
ATOM 511 N N . GLY A 1 73 ? 5.057 -5.707 -4.273 1.00 68.38 73 GLY A N 1
ATOM 512 C CA . GLY A 1 73 ? 6.091 -6.659 -4.683 1.00 68.38 73 GLY A CA 1
ATOM 513 C C . GLY A 1 73 ? 5.481 -7.999 -5.078 1.00 68.38 73 GLY A C 1
ATOM 514 O O . GLY A 1 73 ? 4.264 -8.108 -5.188 1.00 68.38 73 GLY A O 1
ATOM 515 N N . ALA A 1 74 ? 6.307 -9.038 -5.245 1.00 63.00 74 ALA A N 1
ATOM 516 C CA . ALA A 1 74 ? 5.828 -10.386 -5.589 1.00 63.00 74 ALA A CA 1
ATOM 517 C C . ALA A 1 74 ? 4.813 -10.950 -4.570 1.00 63.00 74 ALA A C 1
ATOM 519 O O . ALA A 1 74 ? 3.955 -11.753 -4.927 1.00 63.00 74 ALA A O 1
ATOM 520 N N . SER A 1 75 ? 4.893 -10.481 -3.321 1.00 66.88 75 SER A N 1
ATOM 521 C CA . SER A 1 75 ? 3.945 -10.778 -2.247 1.00 66.88 75 SER A CA 1
ATOM 522 C C . SER A 1 75 ? 3.417 -9.464 -1.660 1.00 66.88 75 SER A C 1
ATOM 524 O O . SER A 1 75 ? 3.987 -8.965 -0.679 1.00 66.88 75 SER A O 1
ATOM 526 N N . PRO A 1 76 ? 2.377 -8.861 -2.266 1.00 74.00 76 PRO A N 1
ATOM 527 C CA . PRO A 1 76 ? 1.814 -7.618 -1.766 1.00 74.00 76 PRO A CA 1
ATOM 528 C C . PRO A 1 76 ? 1.216 -7.870 -0.382 1.00 74.00 76 PRO A C 1
ATOM 530 O O . PRO A 1 76 ? 0.448 -8.810 -0.172 1.00 74.00 76 PRO A O 1
ATOM 533 N N . SER A 1 77 ? 1.635 -7.070 0.590 1.00 79.88 77 SER A N 1
ATOM 534 C CA . SER A 1 77 ? 1.224 -7.239 1.981 1.00 79.88 77 SER A CA 1
ATOM 535 C C . SER A 1 77 ? 1.145 -5.895 2.675 1.00 79.88 77 SER A C 1
ATOM 537 O O . SER A 1 77 ? 1.967 -5.006 2.451 1.00 79.88 77 SER A O 1
ATOM 539 N N . CYS A 1 78 ? 0.144 -5.772 3.533 1.00 83.75 78 CYS A N 1
ATOM 540 C CA . CYS A 1 78 ? -0.062 -4.620 4.383 1.00 83.75 78 CYS A CA 1
ATOM 541 C C . CYS A 1 78 ? 0.113 -5.053 5.825 1.00 83.75 78 CYS A C 1
ATOM 543 O O . CYS A 1 78 ? -0.434 -6.074 6.242 1.00 83.75 78 CYS A O 1
ATOM 545 N N . ARG A 1 79 ? 0.865 -4.267 6.589 1.00 82.31 79 ARG A N 1
ATOM 546 C CA . ARG A 1 79 ? 0.904 -4.405 8.037 1.00 82.31 79 ARG A CA 1
ATOM 547 C C . ARG A 1 79 ? 0.272 -3.176 8.658 1.00 82.31 79 ARG A C 1
ATOM 549 O O . ARG A 1 79 ? 0.652 -2.046 8.339 1.00 82.31 79 ARG A O 1
ATOM 556 N N . GLU A 1 80 ? -0.629 -3.415 9.596 1.00 69.62 80 GLU A N 1
ATOM 557 C CA . GLU A 1 80 ? -1.040 -2.382 10.526 1.00 69.62 80 GLU A CA 1
ATOM 558 C C . GLU A 1 80 ? 0.120 -2.149 11.495 1.00 69.62 80 GLU A C 1
ATOM 560 O O . GLU A 1 80 ? 0.591 -3.054 12.188 1.00 69.62 80 GLU A O 1
ATOM 565 N N . LEU A 1 81 ? 0.645 -0.934 11.501 1.00 65.19 81 LEU A N 1
ATOM 566 C CA . LEU A 1 81 ? 1.575 -0.446 12.505 1.00 65.19 81 LEU A CA 1
ATOM 567 C C . LEU A 1 81 ? 0.771 -0.135 13.771 1.00 65.19 81 LEU A C 1
ATOM 569 O O . LEU A 1 81 ? 0.688 1.013 14.207 1.00 65.19 81 LEU A O 1
ATOM 573 N N . GLN A 1 82 ? 0.165 -1.162 14.368 1.00 50.97 82 GLN A N 1
ATOM 574 C CA . GLN A 1 82 ? -0.437 -1.038 15.686 1.00 50.97 82 GLN A CA 1
ATOM 575 C C . GLN A 1 82 ? 0.698 -0.890 16.714 1.00 50.97 82 GLN A C 1
ATOM 577 O O . GLN A 1 82 ? 1.235 -1.867 17.223 1.00 50.97 82 GLN A O 1
ATOM 582 N N . GLY A 1 83 ? 1.103 0.357 16.969 1.00 47.25 83 GLY A N 1
ATOM 583 C CA . GLY A 1 83 ? 1.872 0.757 18.149 1.00 47.25 83 GLY A CA 1
ATOM 584 C C . GLY A 1 83 ? 3.359 0.393 18.183 1.00 47.25 83 GLY A C 1
ATOM 585 O O . GLY A 1 83 ? 3.769 -0.438 18.986 1.00 47.25 83 GLY A O 1
ATOM 586 N N . ALA A 1 84 ? 4.201 1.110 17.433 1.00 44.97 84 ALA A N 1
ATOM 587 C CA . ALA A 1 84 ? 5.622 1.228 17.787 1.00 44.97 84 ALA A CA 1
ATOM 588 C C . ALA A 1 84 ? 6.241 2.560 17.328 1.00 44.97 84 ALA A C 1
ATOM 590 O O . ALA A 1 84 ? 7.244 2.588 16.622 1.00 44.97 84 ALA A O 1
ATOM 591 N N . TRP A 1 85 ? 5.641 3.668 17.764 1.00 49.47 85 TRP A N 1
ATOM 592 C CA . TRP A 1 85 ? 6.366 4.918 18.009 1.00 49.47 85 TRP A CA 1
ATOM 593 C C . TRP A 1 85 ? 6.025 5.358 19.426 1.00 49.47 85 TRP A C 1
ATOM 595 O O . TRP A 1 85 ? 5.126 6.155 19.664 1.00 49.47 85 TRP A O 1
ATOM 605 N N . GLY A 1 86 ? 6.699 4.712 20.363 1.00 40.03 86 GLY A N 1
ATOM 606 C CA . GLY A 1 86 ? 6.603 4.899 21.798 1.00 40.03 86 GLY A CA 1
ATOM 607 C C . GLY A 1 86 ? 7.587 3.919 22.412 1.00 40.03 86 GLY A C 1
ATOM 608 O O . GLY A 1 86 ? 7.715 2.800 21.925 1.00 40.03 86 GLY A O 1
ATOM 609 N N . ASP A 1 87 ? 8.351 4.391 23.378 1.00 40.72 87 ASP A N 1
ATOM 610 C CA . ASP A 1 87 ? 9.500 3.750 24.003 1.00 40.72 87 ASP A CA 1
ATOM 611 C C . ASP A 1 87 ? 9.313 2.265 24.351 1.00 40.72 87 ASP A C 1
ATOM 613 O O . ASP A 1 87 ? 8.202 1.750 24.465 1.00 40.72 87 ASP A O 1
ATOM 617 N N . ALA A 1 88 ? 10.434 1.580 24.578 1.00 46.06 88 ALA A N 1
ATOM 618 C CA . ALA A 1 88 ? 10.503 0.257 25.189 1.00 46.06 88 ALA A CA 1
ATOM 619 C C . ALA A 1 88 ? 9.939 0.251 26.632 1.00 46.06 88 ALA A C 1
ATOM 621 O O . ALA A 1 88 ? 10.664 0.032 27.597 1.00 46.06 88 ALA A O 1
ATOM 622 N N . SER A 1 89 ? 8.635 0.479 26.763 1.00 48.16 89 SER A N 1
ATOM 623 C CA . SER A 1 89 ? 7.876 0.581 28.009 1.00 48.16 89 SER A CA 1
ATOM 624 C C . SER A 1 89 ? 6.489 -0.051 27.836 1.00 48.16 89 SER A C 1
ATOM 626 O O . SER A 1 89 ? 5.488 0.465 28.322 1.00 48.16 89 SER A O 1
ATOM 628 N N . GLY A 1 90 ? 6.402 -1.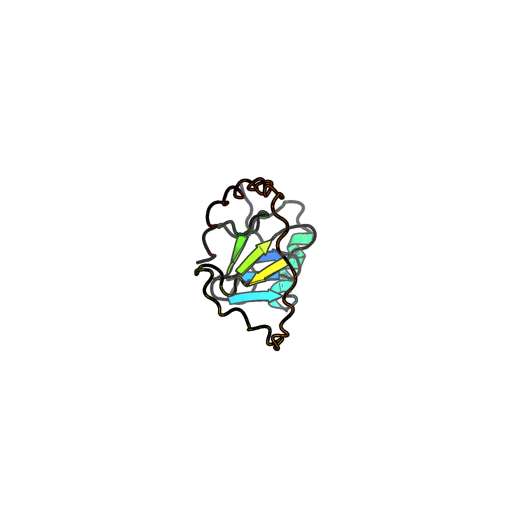171 27.118 1.00 37.56 90 GLY A N 1
ATOM 629 C CA . GLY A 1 90 ? 5.304 -2.122 27.294 1.00 37.56 90 GLY A CA 1
ATOM 630 C C . GLY A 1 90 ? 5.715 -3.134 28.367 1.00 37.56 90 GLY A C 1
ATOM 631 O O . GLY A 1 90 ? 6.860 -3.593 28.319 1.00 37.56 90 GLY A O 1
ATOM 632 N N . PRO A 1 91 ? 4.858 -3.487 29.345 1.00 39.81 91 PRO A N 1
ATOM 633 C CA . PRO A 1 91 ? 5.249 -4.400 30.407 1.00 39.81 91 PRO A CA 1
ATOM 634 C C . PRO A 1 91 ? 5.602 -5.753 29.791 1.00 39.81 91 PRO A C 1
ATOM 636 O O . PRO A 1 91 ? 4.756 -6.440 29.214 1.00 39.81 91 PRO A O 1
ATOM 639 N N . ALA A 1 92 ? 6.873 -6.133 29.916 1.00 47.31 92 ALA A N 1
ATOM 640 C CA . ALA A 1 92 ? 7.291 -7.505 29.721 1.00 47.31 92 ALA A CA 1
ATOM 641 C C . ALA A 1 92 ? 6.384 -8.377 30.595 1.00 47.31 92 ALA A C 1
ATOM 643 O O . ALA A 1 92 ? 6.312 -8.194 31.812 1.00 47.31 92 ALA A O 1
ATOM 644 N N . ARG A 1 93 ? 5.646 -9.299 29.969 1.00 50.50 93 ARG A N 1
ATOM 645 C CA . ARG A 1 93 ? 4.903 -10.324 30.704 1.00 50.50 93 ARG A CA 1
ATOM 646 C C . ARG A 1 93 ? 5.915 -11.019 31.620 1.00 50.50 93 ARG A C 1
ATOM 648 O O . ARG A 1 93 ? 6.910 -11.525 31.097 1.00 50.50 93 ARG A O 1
ATOM 655 N N . PRO A 1 94 ? 5.719 -11.043 32.947 1.00 41.81 94 PRO A N 1
ATOM 656 C CA . PRO A 1 94 ? 6.651 -11.742 33.804 1.00 41.81 94 PRO A CA 1
ATOM 657 C C . PRO A 1 94 ? 6.551 -13.231 33.476 1.00 41.81 94 PRO A C 1
ATOM 659 O O . PRO A 1 94 ? 5.490 -13.845 33.604 1.00 41.81 94 PRO A O 1
ATOM 662 N N . ALA A 1 95 ? 7.665 -13.810 33.033 1.00 50.88 95 ALA A N 1
ATOM 663 C CA . ALA A 1 95 ? 7.869 -15.242 33.122 1.00 50.88 95 ALA A CA 1
ATOM 664 C C . ALA A 1 95 ? 7.931 -15.580 34.618 1.00 50.88 95 ALA A C 1
ATOM 666 O O . ALA A 1 95 ? 8.968 -15.445 35.261 1.00 50.88 95 ALA A O 1
ATOM 667 N N . LEU A 1 96 ? 6.792 -15.959 35.197 1.00 53.78 96 LEU A N 1
ATOM 668 C CA . LEU A 1 96 ? 6.751 -16.591 36.509 1.00 53.78 96 LEU A CA 1
ATOM 669 C C . LEU A 1 96 ? 7.306 -18.009 36.351 1.00 53.78 96 LEU A C 1
ATOM 671 O O . LEU A 1 96 ? 6.558 -18.960 36.157 1.00 53.78 96 LEU A O 1
ATOM 675 N N . SER A 1 97 ? 8.626 -18.144 36.417 1.00 51.50 97 SER A N 1
ATOM 676 C CA . SER A 1 97 ? 9.255 -19.399 36.816 1.00 51.50 97 SER A CA 1
ATOM 677 C C . SER A 1 97 ? 9.964 -19.127 38.127 1.00 51.50 97 SER A C 1
ATOM 679 O O . SER A 1 97 ? 11.046 -18.544 38.166 1.00 51.50 97 SER A O 1
ATOM 681 N N . GLY A 1 98 ? 9.261 -19.456 39.204 1.00 45.31 98 GLY A N 1
ATOM 682 C CA . GLY A 1 98 ? 9.735 -19.273 40.557 1.00 45.31 98 GLY A CA 1
ATOM 683 C C . GLY A 1 98 ? 10.892 -20.190 40.941 1.00 45.31 98 GLY A C 1
ATOM 684 O O . GLY A 1 98 ? 11.300 -21.093 40.211 1.00 45.31 98 GLY A O 1
ATOM 685 N N . SER A 1 99 ? 11.302 -19.938 42.182 1.00 48.84 99 SER A N 1
ATOM 686 C CA . SER A 1 99 ? 12.035 -20.823 43.084 1.00 48.84 99 SER A CA 1
ATOM 687 C C . SER A 1 99 ? 13.556 -20.775 42.982 1.00 48.84 99 SER A C 1
ATOM 689 O O . SER A 1 99 ? 14.204 -21.563 42.299 1.00 48.84 99 SER A O 1
ATOM 691 N N . SER A 1 100 ? 14.109 -19.877 43.804 1.00 54.62 100 SER A N 1
ATOM 692 C CA . SER A 1 100 ? 15.389 -20.052 44.487 1.00 54.62 100 SER A CA 1
ATOM 693 C C . SER A 1 100 ? 15.597 -21.501 44.907 1.00 54.62 100 SER A C 1
ATOM 695 O O . SER A 1 100 ? 14.818 -22.023 45.703 1.00 54.62 100 SER A O 1
ATOM 697 N N . LEU A 1 101 ? 16.712 -22.092 44.490 1.00 53.56 101 LEU A N 1
ATOM 698 C CA . LEU A 1 101 ? 17.400 -23.081 45.302 1.00 53.56 101 LEU A CA 1
ATOM 699 C C . LEU A 1 101 ? 18.876 -22.701 45.383 1.00 53.56 101 LEU A C 1
ATOM 701 O O . LEU A 1 101 ? 19.586 -22.551 44.392 1.00 53.56 101 LEU A O 1
ATOM 705 N N . LEU A 1 102 ? 19.267 -22.477 46.629 1.00 56.78 102 LEU A N 1
ATOM 706 C CA . LEU A 1 102 ? 20.599 -22.219 47.131 1.00 56.78 102 LEU A CA 1
ATOM 707 C C . LEU A 1 102 ? 21.561 -23.317 46.647 1.00 56.78 102 LEU A C 1
ATOM 709 O O . LEU A 1 102 ? 21.317 -24.501 46.871 1.00 56.78 102 LEU A O 1
ATOM 713 N N . SER A 1 103 ? 22.676 -22.946 46.025 1.00 47.25 103 SER A N 1
ATOM 714 C CA . SER A 1 103 ? 23.835 -23.835 45.906 1.00 47.25 103 SER A CA 1
ATOM 715 C C . SER A 1 103 ? 25.106 -23.011 45.993 1.00 47.25 103 SER A C 1
ATOM 717 O O . SER A 1 103 ? 25.633 -22.486 45.016 1.00 47.25 103 SER A O 1
ATOM 719 N N . SER A 1 104 ? 25.557 -22.871 47.235 1.00 54.06 104 SER A N 1
ATOM 720 C CA . SER A 1 104 ? 26.907 -22.480 47.603 1.00 54.06 104 SER A CA 1
ATOM 721 C C . SER A 1 104 ? 27.914 -23.434 46.972 1.00 54.06 104 SER A C 1
ATOM 723 O O . SER A 1 104 ? 28.013 -24.548 47.457 1.00 54.06 104 SER A O 1
ATOM 725 N N . HIS A 1 105 ? 28.713 -23.007 45.993 1.00 54.56 105 HIS A N 1
ATOM 726 C CA . HIS A 1 105 ? 29.998 -23.654 45.709 1.00 54.56 105 HIS A CA 1
ATOM 727 C C . HIS A 1 105 ? 31.024 -22.642 45.169 1.00 54.56 105 HIS A C 1
ATOM 729 O O . HIS A 1 105 ? 30.960 -22.203 44.030 1.00 54.56 105 HIS A O 1
ATOM 735 N N . LEU A 1 106 ? 31.958 -22.300 46.064 1.00 52.31 106 LEU A N 1
ATOM 736 C CA . LEU A 1 106 ? 33.410 -22.195 45.860 1.00 52.31 106 LEU A CA 1
ATOM 737 C C . LEU A 1 106 ? 33.925 -21.291 44.723 1.00 52.31 106 LEU A C 1
ATOM 739 O O . LEU A 1 106 ? 33.889 -21.620 43.542 1.00 52.31 106 LEU A O 1
ATOM 743 N N . ALA A 1 107 ? 34.534 -20.179 45.139 1.00 49.91 107 ALA A N 1
ATOM 744 C CA . ALA A 1 107 ? 35.369 -19.327 44.306 1.00 49.91 107 ALA A CA 1
ATOM 745 C C . ALA A 1 107 ? 36.658 -20.047 43.863 1.00 49.91 107 ALA A C 1
ATOM 747 O O . ALA A 1 107 ? 37.375 -20.606 44.694 1.00 49.91 107 ALA A O 1
ATOM 748 N N . TRP A 1 108 ? 37.002 -19.939 42.576 1.00 43.81 108 TRP A N 1
ATOM 749 C CA . TRP A 1 108 ? 38.378 -20.110 42.099 1.00 43.81 108 TRP A CA 1
ATOM 750 C C . TRP A 1 108 ? 39.073 -18.739 42.039 1.00 43.81 108 TRP A C 1
ATOM 752 O O . TRP A 1 108 ? 3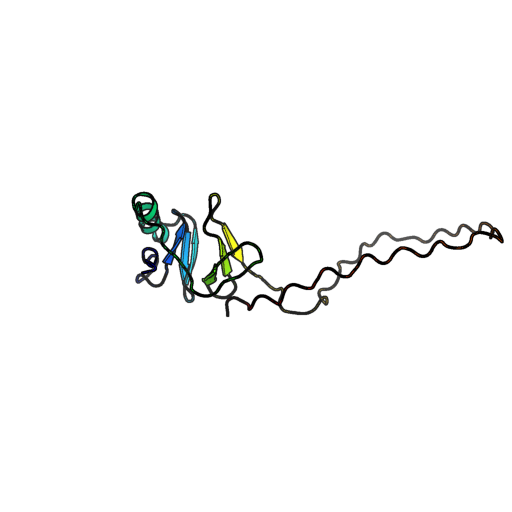8.591 -17.854 41.325 1.00 43.81 108 TRP A O 1
ATOM 762 N N . PRO A 1 109 ? 40.204 -18.531 42.738 1.00 42.72 109 PRO A N 1
ATOM 763 C CA . PRO A 1 109 ? 41.041 -17.360 42.519 1.00 42.72 109 PRO A CA 1
ATOM 764 C C . PRO A 1 109 ? 41.868 -17.591 41.248 1.00 42.72 109 PRO A C 1
ATOM 766 O O . PRO A 1 109 ? 42.790 -18.400 41.252 1.00 42.72 109 PRO A O 1
ATOM 769 N N . GLY A 1 110 ? 41.533 -16.913 40.145 1.00 54.56 110 GLY A N 1
ATOM 770 C CA . GLY A 1 110 ? 42.396 -16.925 38.952 1.00 54.56 110 GLY A CA 1
ATOM 771 C C . GLY A 1 110 ? 41.734 -16.851 37.576 1.00 54.56 110 GLY A C 1
AT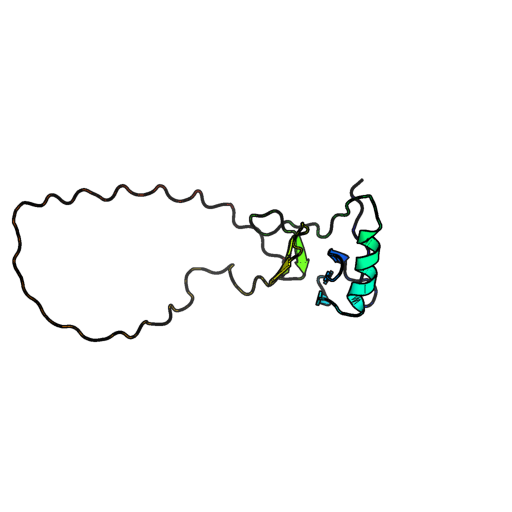OM 772 O O . GLY A 1 110 ? 42.451 -16.877 36.583 1.00 54.56 110 GLY A O 1
ATOM 773 N N . ALA A 1 111 ? 40.410 -16.732 37.467 1.00 48.66 111 ALA A N 1
ATOM 774 C CA . ALA A 1 111 ? 39.766 -16.518 36.170 1.00 48.66 111 ALA A CA 1
ATOM 775 C C . ALA A 1 111 ? 39.667 -15.014 35.866 1.00 48.66 111 ALA A C 1
ATOM 777 O O . ALA A 1 111 ? 38.734 -14.336 36.301 1.00 48.66 111 ALA A O 1
ATOM 778 N N . THR A 1 112 ? 40.631 -14.471 35.122 1.00 54.47 112 THR A N 1
ATOM 779 C CA . THR A 1 112 ? 40.466 -13.177 34.452 1.00 54.47 112 THR A CA 1
ATOM 780 C C . THR A 1 112 ? 39.258 -13.278 33.520 1.00 54.47 112 THR A C 1
ATOM 782 O O . THR A 1 112 ? 39.265 -14.040 32.554 1.00 54.47 112 THR A O 1
ATOM 785 N N . ARG A 1 113 ? 38.178 -12.539 33.818 1.00 49.22 113 ARG A N 1
ATOM 786 C CA . ARG A 1 113 ? 37.065 -12.382 32.874 1.00 49.22 113 ARG A CA 1
ATOM 787 C C . ARG A 1 113 ? 37.629 -11.754 31.607 1.00 49.22 113 ARG A C 1
ATOM 789 O O . ARG A 1 113 ? 37.988 -10.580 31.615 1.00 49.22 113 ARG A O 1
ATOM 796 N N . ALA A 1 114 ? 37.692 -12.531 30.530 1.00 48.38 114 ALA A N 1
ATOM 797 C CA . ALA A 1 114 ? 37.741 -11.969 29.195 1.00 48.38 114 ALA A CA 1
ATOM 798 C C . ALA A 1 114 ? 36.523 -11.046 29.059 1.00 48.38 114 ALA A C 1
ATOM 800 O O . ALA A 1 114 ? 35.384 -11.480 29.249 1.00 48.38 114 ALA A O 1
ATOM 801 N N . ALA A 1 115 ? 36.778 -9.758 28.834 1.00 53.81 115 ALA A N 1
ATOM 802 C CA . ALA A 1 115 ? 35.726 -8.797 28.565 1.00 53.81 115 ALA A CA 1
ATOM 803 C C . ALA A 1 115 ? 34.951 -9.267 27.320 1.00 53.81 115 ALA A C 1
ATOM 805 O O . ALA A 1 115 ? 35.591 -9.627 26.326 1.00 53.81 115 ALA A O 1
ATOM 806 N N . PRO A 1 116 ? 33.607 -9.307 27.347 1.00 50.03 116 PRO A N 1
ATOM 807 C CA . PRO A 1 116 ? 32.848 -9.519 26.128 1.00 50.03 116 PRO A CA 1
ATOM 808 C C . PRO A 1 116 ? 33.194 -8.386 25.163 1.00 50.03 116 PRO A C 1
ATOM 810 O O . PRO A 1 116 ? 33.169 -7.213 25.525 1.00 50.03 116 PRO A O 1
ATOM 813 N N . SER A 1 117 ? 33.582 -8.751 23.947 1.00 47.94 117 SER A N 1
ATOM 814 C CA . SER A 1 117 ? 33.742 -7.811 22.847 1.00 47.94 117 SER A CA 1
ATOM 815 C C . SER A 1 117 ? 32.374 -7.182 22.601 1.00 47.94 117 SER A C 1
ATOM 817 O O . SER A 1 117 ? 31.470 -7.880 22.146 1.00 47.94 117 SER A O 1
ATOM 819 N N . ASP A 1 118 ? 32.199 -5.910 22.966 1.00 53.31 118 ASP A N 1
ATOM 820 C CA . ASP A 1 118 ? 30.965 -5.173 22.704 1.00 53.31 118 ASP A CA 1
ATOM 821 C C . ASP A 1 118 ? 30.658 -5.242 21.198 1.00 53.31 118 ASP A C 1
ATOM 823 O O . ASP A 1 118 ? 31.443 -4.723 20.392 1.00 53.31 118 ASP A O 1
ATOM 827 N N . PRO A 1 119 ? 29.555 -5.885 20.769 1.00 50.59 119 PRO A N 1
ATOM 828 C CA . PRO A 1 119 ? 29.108 -5.744 19.398 1.00 50.59 119 PRO A CA 1
ATOM 829 C C . PRO A 1 119 ? 28.753 -4.272 19.195 1.00 50.59 119 PRO A C 1
ATOM 831 O O . PRO A 1 119 ? 27.989 -3.690 19.966 1.00 50.59 119 PRO A O 1
ATOM 834 N N . SER A 1 120 ? 29.338 -3.657 18.167 1.00 42.59 120 SER A N 1
ATOM 835 C CA . SER A 1 120 ? 29.012 -2.287 17.777 1.00 42.59 120 SER A CA 1
ATOM 836 C C . SER A 1 120 ? 27.488 -2.110 17.717 1.00 42.59 120 SER A C 1
ATOM 838 O O . SER A 1 120 ? 26.802 -2.997 17.198 1.00 42.59 120 SER A O 1
ATOM 840 N N . PRO A 1 121 ? 26.931 -0.998 18.231 1.00 48.09 121 PRO A N 1
ATOM 841 C CA . PRO A 1 121 ? 25.498 -0.770 18.150 1.00 48.09 121 PRO A CA 1
ATOM 842 C C . PRO A 1 121 ? 25.080 -0.802 16.673 1.00 48.09 121 PRO A C 1
ATOM 844 O O . PRO A 1 121 ? 25.763 -0.184 15.846 1.00 48.09 121 PRO A O 1
ATOM 847 N N . PRO A 1 122 ? 23.987 -1.502 16.309 1.00 49.84 122 PRO A N 1
ATOM 848 C CA . PRO A 1 122 ? 23.465 -1.416 14.957 1.00 49.84 122 PRO A CA 1
ATOM 849 C C . PRO A 1 122 ? 23.185 0.058 14.690 1.00 49.84 122 PRO A C 1
ATOM 851 O O . PRO A 1 122 ? 22.533 0.726 15.495 1.00 49.84 122 PRO A O 1
ATOM 854 N N . THR A 1 123 ? 23.736 0.584 13.599 1.00 50.19 123 THR A N 1
ATOM 855 C CA . THR A 1 123 ? 23.525 1.962 13.165 1.00 50.19 123 THR A CA 1
ATOM 856 C C . THR A 1 123 ? 22.016 2.169 13.082 1.00 50.19 123 THR A C 1
ATOM 858 O O . THR A 1 123 ? 21.356 1.604 12.212 1.00 50.19 123 THR A O 1
ATOM 861 N N . LYS A 1 124 ? 21.448 2.862 14.077 1.00 43.38 124 LYS A N 1
ATOM 862 C CA . LYS A 1 124 ? 20.004 2.997 14.261 1.00 43.38 124 LYS A CA 1
ATOM 863 C C . LYS A 1 124 ? 19.483 3.715 13.020 1.00 43.38 124 LYS A C 1
ATOM 865 O O . LYS A 1 124 ? 19.723 4.910 12.862 1.00 43.38 124 LYS A O 1
ATOM 870 N N . ALA A 1 125 ? 18.859 2.964 12.110 1.00 43.47 125 ALA A N 1
ATOM 871 C CA . ALA A 1 125 ? 18.218 3.532 10.935 1.00 43.47 125 ALA A CA 1
ATOM 872 C C . ALA A 1 125 ? 17.313 4.687 11.395 1.00 43.47 125 ALA A C 1
ATOM 874 O O . ALA A 1 125 ? 16.715 4.584 12.476 1.00 43.47 125 ALA A O 1
ATOM 875 N N . PRO A 1 126 ? 17.244 5.797 10.639 1.00 43.44 126 PRO A N 1
ATOM 876 C CA . PRO A 1 126 ? 16.432 6.935 11.034 1.00 43.44 126 PRO A CA 1
ATOM 877 C C . PRO A 1 126 ? 15.001 6.461 11.321 1.00 43.44 126 PRO A C 1
ATOM 879 O O . PRO A 1 126 ? 14.497 5.589 10.605 1.00 43.44 126 PRO A O 1
ATOM 882 N N . PRO A 1 127 ? 14.357 6.988 12.375 1.00 50.69 127 PRO A N 1
ATOM 883 C CA . PRO A 1 127 ? 12.992 6.628 12.717 1.00 50.69 127 PRO A CA 1
ATOM 884 C C . PRO A 1 127 ? 12.091 6.915 11.509 1.00 50.69 127 PRO A C 1
ATOM 886 O O . PRO A 1 127 ? 11.875 8.069 11.148 1.00 50.69 127 PRO A O 1
ATOM 889 N N . GLN A 1 128 ? 11.639 5.872 10.816 1.00 54.66 128 GLN A N 1
ATOM 890 C CA . GLN A 1 128 ? 10.782 6.011 9.642 1.00 54.66 128 GLN A CA 1
ATOM 891 C C . GLN A 1 128 ? 9.477 6.680 10.058 1.00 54.66 128 GLN A C 1
ATOM 893 O O . GLN A 1 128 ? 8.774 6.162 10.912 1.00 54.66 128 GLN A O 1
ATOM 898 N N . ALA A 1 129 ? 9.149 7.838 9.489 1.00 56.47 129 ALA A N 1
ATOM 899 C CA . ALA A 1 129 ? 7.973 8.580 9.921 1.00 56.47 129 ALA A CA 1
ATOM 900 C C . ALA A 1 129 ? 6.709 7.695 9.852 1.00 56.47 129 ALA A C 1
ATOM 902 O O . ALA A 1 129 ? 6.504 7.016 8.839 1.00 56.47 129 ALA A O 1
ATOM 903 N N . PRO A 1 130 ? 5.863 7.683 10.899 1.00 66.00 130 PRO A N 1
ATOM 904 C CA . PRO A 1 130 ? 4.612 6.944 10.860 1.00 66.00 130 PRO A CA 1
ATOM 905 C C . PRO A 1 130 ? 3.736 7.412 9.694 1.00 66.00 130 PRO A C 1
ATOM 907 O O . PRO A 1 130 ? 3.824 8.558 9.231 1.00 66.00 130 PRO A O 1
ATOM 910 N N . CYS A 1 131 ? 2.878 6.501 9.232 1.00 72.06 131 CYS A N 1
ATOM 911 C CA . CYS A 1 131 ? 1.780 6.800 8.322 1.00 72.06 131 CYS A CA 1
ATOM 912 C C . CYS A 1 131 ? 0.734 7.613 9.094 1.00 72.06 131 CYS A C 1
ATOM 914 O O . CYS A 1 131 ? -0.246 7.075 9.600 1.00 72.06 131 CYS A O 1
ATOM 916 N N . SER A 1 132 ? 1.055 8.888 9.289 1.00 62.66 132 SER A N 1
ATOM 917 C CA . SER A 1 132 ? 0.275 9.940 9.939 1.00 62.66 132 SER A CA 1
ATOM 918 C C . SER A 1 132 ? 0.064 11.075 8.966 1.00 62.66 132 SER A C 1
ATOM 920 O O . SER A 1 132 ? 1.013 11.314 8.162 1.00 62.66 132 SER A O 1
#

Nearest PDB structures (foldseek):
  2hnv-assembly3_E-2  TM=9.554E-01  e=1.851E-11  Bos taurus
  2bn2-assembly1_A  TM=9.442E-01  e=3.271E-11  Bos taurus
  1npo-assembly1_C  TM=9.419E-01  e=6.159E-11  Bos taurus
  1npo-assembly1_A  TM=9.349E-01  e=1.805E-10  Bos taurus
  2hnw-assembly3_E-2  TM=8.871E-01  e=2.325E-10  Bos taurus

InterPro domains:
  IPR000981 Neurohyp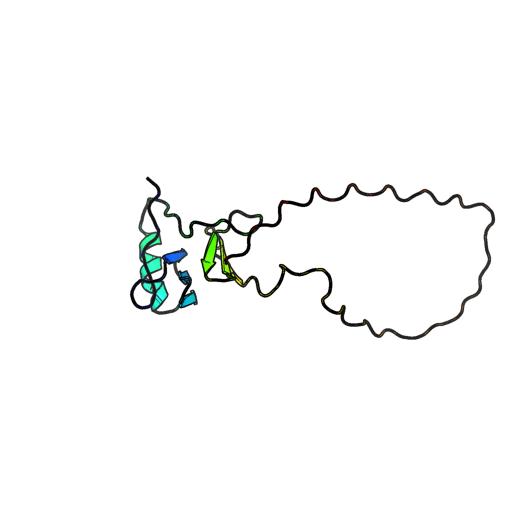ophysial hormone [PF00184] (5-74)
  IPR000981 Neurohypophysial hormone [PR00831] (3-19)
  IPR000981 Neurohypophysial hormone [PR00831] (19-38)
  IPR000981 Neurohypophysial hormone [PR00831] (38-57)
  IPR000981 Neurohypophysial hormone [PR00831] (61-81)
  IPR000981 Neurohypophysial hormone [PTHR11681] (4-79)
  IPR000981 Neurohypophysial hormone [SM00003] (5-78)
  IPR036387 Neurohypophysial hormone domain superfamily [G3DSA:2.60.9.10] (2-85)
  IPR036387 Neurohypophysial hormone domain superfamily [SSF49606] (4-73)

Secondary structure (DSSP, 8-state):
-PPBPPEESGGG-EEESSTTEEEETTTEEEESSGGGGGGGGGGG-SSPPB--SSEETTTTEEEEETTEEEE-SSS-EEEE--S-SS-S-S-PPP--------------TT---PPP--PPPP-----PPP--

pLDDT: mean 70.35, std 18.05, range [37.56, 92.44]

Mean predicted aligned error: 15.42 Å

Foldseek 3Di:
DAAAAFQWDDVSQWGDLAQQWTFHAVPGIGGNDPRSNVSVVVVVPPDDHDYADAFDDPPGWHQRYQQKTWHRDPDTDIDRNPDDPDDPPDDDDDPPPDDDDDDDDDDDPDDDPPPPPPDDPDPPDPDRDGSD

Radius of gyration: 24.2 Å; Cα contacts (8 Å, |Δi|>4): 202; chains: 1; bounding box: 59×34×66 Å

Sequence (132 aa):
ALIGCISCGPRNRGHCFGPNICCGEELGCFFGTAETLRCQEENFLPTPCESGRKPCGGNGGMCAASGICCNHGASPSCRELQGAWGDASGPARPALSGSSLLSSHLAWPGATRAAPSDPSPPTKAPPQAPCS

Organism: Laticauda laticaudata (NCBI:txid8630)

Solvent-accessible surface area (backbone atoms only — not comparable to full-atom values): 8398 Å² total; per-residue (Å²): 132,89,44,68,36,61,60,15,42,80,90,52,62,15,31,24,52,41,54,43,24,18,22,10,63,94,75,40,75,46,70,72,44,82,46,11,58,61,24,44,58,54,78,74,46,93,67,84,57,51,50,57,91,47,66,24,74,96,80,75,16,18,27,38,16,69,3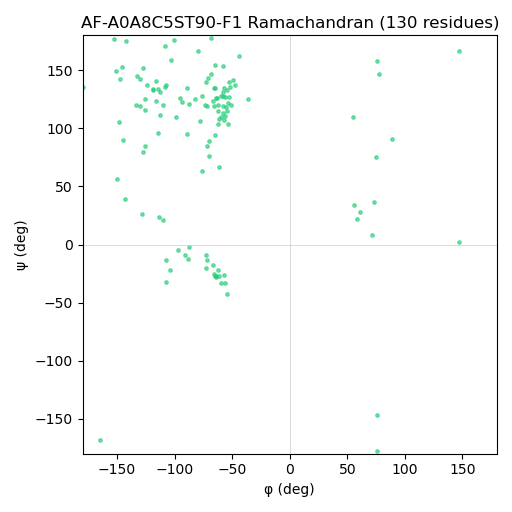7,24,36,30,29,78,58,100,72,54,48,71,44,74,57,82,79,80,89,67,72,103,73,71,83,75,77,78,80,85,74,81,77,92,76,90,76,93,76,82,88,77,92,80,78,78,76,76,75,80,79,78,76,76,76,75,80,75,70,76,84,67,61,71,38,116